Protein AF-A0A952WNF2-F1 (afdb_monomer_lite)

pLDDT: mean 88.76, std 10.75, range [45.97, 97.44]

Secondary structure (DSSP, 8-state):
------------------PPPHHHHHHHHHHHHHHHHHHHHHHHHHHHHHHHHHHHHHHHHHHHHHHHHHHHHHHHTS-SS--HHHHHSBTTTBSSPPPPPTTT----EEE--HHHHHTT----TTT-SEEEEEESSSSS-EEEEEES--PEEEEE-TTSPEEEGGG-

Radius of gyration: 31.12 Å; chains: 1; bounding box: 104×59×59 Å

Structure (mmCIF, N/CA/C/O backbone):
data_AF-A0A952WNF2-F1
#
_entry.id   AF-A0A952WNF2-F1
#
loop_
_atom_site.group_PDB
_atom_site.id
_atom_site.type_symbol
_atom_site.label_atom_id
_atom_site.label_alt_id
_atom_site.label_comp_id
_atom_site.label_asym_id
_atom_site.label_entity_id
_atom_site.label_seq_id
_atom_site.pdbx_PDB_ins_code
_atom_site.Cartn_x
_atom_site.Cartn_y
_atom_site.Cartn_z
_atom_site.occupancy
_atom_site.B_iso_or_equiv
_atom_site.auth_seq_id
_atom_site.auth_comp_id
_atom_site.auth_asym_id
_atom_site.auth_atom_id
_atom_site.pdbx_PDB_model_num
ATOM 1 N N . MET A 1 1 ? -81.915 -45.236 33.209 1.00 45.97 1 MET A N 1
ATOM 2 C CA . MET A 1 1 ? -80.519 -45.554 33.574 1.00 45.97 1 MET A CA 1
ATOM 3 C C . MET A 1 1 ? -79.573 -44.827 32.630 1.00 45.97 1 MET A C 1
ATOM 5 O O . MET A 1 1 ? -79.694 -45.044 31.439 1.00 45.97 1 MET A O 1
ATOM 9 N N . MET A 1 2 ? -78.667 -44.023 33.212 1.00 47.91 2 MET A N 1
ATOM 10 C CA . MET A 1 2 ? -77.294 -43.708 32.755 1.00 47.91 2 MET A CA 1
ATOM 11 C C . MET A 1 2 ? -77.141 -42.878 31.463 1.00 47.91 2 MET A C 1
ATOM 13 O O . MET A 1 2 ? -77.739 -43.175 30.448 1.00 47.91 2 MET A O 1
ATOM 17 N N . SER A 1 3 ? -76.292 -41.859 31.366 1.00 58.47 3 SER A N 1
ATOM 18 C CA . SER A 1 3 ? -75.483 -41.104 32.323 1.00 58.47 3 SER A CA 1
ATOM 19 C C . SER A 1 3 ? -74.955 -39.896 31.540 1.00 58.47 3 SER A C 1
ATOM 21 O O . SER A 1 3 ? -74.504 -40.045 30.405 1.00 58.47 3 SER A O 1
ATOM 23 N N . ARG A 1 4 ? -75.032 -38.694 32.116 1.00 62.94 4 ARG A N 1
ATOM 24 C CA . ARG A 1 4 ? -74.442 -37.476 31.548 1.00 62.94 4 ARG A CA 1
ATOM 25 C C . ARG A 1 4 ? -72.919 -37.596 31.624 1.00 62.94 4 ARG A C 1
ATOM 27 O O . ARG A 1 4 ? -72.357 -37.498 32.711 1.00 62.94 4 ARG A O 1
ATOM 34 N N . ALA A 1 5 ? -72.252 -37.781 30.488 1.00 58.47 5 ALA A N 1
ATOM 35 C CA . ALA A 1 5 ? -70.798 -37.704 30.421 1.00 58.47 5 ALA A CA 1
ATOM 36 C C . ALA A 1 5 ? -70.366 -36.230 30.415 1.00 58.47 5 ALA A C 1
ATOM 38 O O . ALA A 1 5 ? -70.302 -35.568 29.382 1.00 58.47 5 ALA A O 1
ATOM 39 N N . SER A 1 6 ? -70.127 -35.728 31.624 1.00 69.12 6 SER A N 1
ATOM 40 C CA . SER A 1 6 ? -69.312 -34.554 31.915 1.00 69.12 6 SER A CA 1
ATOM 41 C C . SER A 1 6 ? -67.889 -34.797 31.402 1.00 69.12 6 SER A C 1
ATOM 43 O O . SER A 1 6 ? -67.136 -35.561 32.005 1.00 69.12 6 SER A O 1
ATOM 45 N N . TRP A 1 7 ? -67.524 -34.171 30.283 1.00 58.22 7 TRP A N 1
ATOM 46 C CA . TRP A 1 7 ? -66.133 -34.085 29.841 1.00 58.22 7 TRP A CA 1
ATOM 47 C C . TRP A 1 7 ? -65.550 -32.795 30.403 1.00 58.22 7 TRP A C 1
ATOM 49 O O . TRP A 1 7 ? -65.828 -31.690 29.939 1.00 58.22 7 TRP A O 1
ATOM 59 N N . MET A 1 8 ? -64.810 -32.965 31.494 1.00 58.25 8 MET A N 1
ATOM 60 C CA . MET A 1 8 ? -64.132 -31.910 32.227 1.00 58.25 8 MET A CA 1
ATOM 61 C C . MET A 1 8 ? -63.167 -31.146 31.322 1.00 58.25 8 MET A C 1
ATOM 63 O O . MET A 1 8 ? -62.233 -31.705 30.751 1.00 58.25 8 MET A O 1
ATOM 67 N N . ALA A 1 9 ? -63.387 -29.835 31.262 1.00 64.88 9 ALA A N 1
ATOM 68 C CA . ALA A 1 9 ? -62.450 -28.853 30.757 1.00 64.88 9 ALA A CA 1
ATOM 69 C C . ALA A 1 9 ? -61.113 -28.959 31.507 1.00 64.88 9 ALA A C 1
ATOM 71 O O . ALA A 1 9 ? -61.004 -28.567 32.669 1.00 64.88 9 ALA A O 1
ATOM 72 N N . TRP A 1 10 ? -60.080 -29.454 30.829 1.00 66.31 10 TRP A N 1
ATOM 73 C CA . TRP A 1 10 ? -58.709 -29.398 31.317 1.00 66.31 10 TRP A CA 1
ATOM 74 C C . TRP A 1 10 ? -57.774 -29.008 30.177 1.00 66.31 10 TRP A C 1
ATOM 76 O O . TRP A 1 10 ? -57.340 -29.851 29.407 1.00 66.31 10 TRP A O 1
ATOM 86 N N . CYS A 1 11 ? -57.503 -27.709 30.052 1.00 62.72 11 CYS A N 1
ATOM 87 C CA . CYS A 1 11 ? -56.141 -27.201 29.880 1.00 62.72 11 CYS A CA 1
ATOM 88 C C . CYS A 1 11 ? -56.163 -25.677 30.013 1.00 62.72 11 CYS A C 1
ATOM 90 O O . CYS A 1 11 ? -56.181 -24.929 29.039 1.00 62.72 11 CYS A O 1
ATOM 92 N N . ARG A 1 12 ? -56.199 -25.190 31.253 1.00 62.03 12 ARG A N 1
ATOM 93 C CA . ARG A 1 12 ? -55.916 -23.782 31.522 1.00 62.03 12 ARG A CA 1
ATOM 94 C C . ARG A 1 12 ? -54.462 -23.683 31.951 1.00 62.03 12 ARG A C 1
ATOM 96 O O . ARG A 1 12 ? -54.173 -23.569 33.140 1.00 62.03 12 ARG A O 1
ATOM 103 N N . SER A 1 13 ? -53.543 -23.733 30.984 1.00 61.66 13 SER A N 1
ATOM 104 C CA . SER A 1 13 ? -52.176 -23.281 31.224 1.00 61.66 13 SER A CA 1
ATOM 105 C C . SER A 1 13 ? -52.241 -21.779 31.492 1.00 61.66 13 SER A C 1
ATOM 107 O O . SER A 1 13 ? -52.310 -20.960 30.575 1.00 61.66 13 SER A O 1
ATOM 109 N N . ARG A 1 14 ? -52.249 -21.392 32.768 1.00 62.69 14 ARG A N 1
ATOM 110 C CA . ARG A 1 14 ? -51.831 -20.046 33.154 1.00 62.69 14 ARG A CA 1
ATOM 111 C C . ARG A 1 14 ? -50.329 -19.973 32.893 1.00 62.69 14 ARG A C 1
ATOM 113 O O . ARG A 1 14 ? -49.530 -20.159 33.803 1.00 62.69 14 ARG A O 1
ATOM 120 N N . GLY A 1 15 ? -49.954 -19.764 31.633 1.00 62.06 15 GLY A N 1
ATOM 121 C CA . GLY A 1 15 ? -48.636 -19.256 31.297 1.00 62.06 15 GLY A CA 1
ATOM 122 C C . GLY A 1 15 ? -48.554 -17.888 31.947 1.00 62.06 15 GLY A C 1
ATOM 123 O O . GLY A 1 15 ? -49.145 -16.936 31.446 1.00 62.06 15 GLY A O 1
ATOM 124 N N . GLY A 1 16 ? -47.949 -17.823 33.134 1.00 63.78 16 GLY A N 1
ATOM 125 C CA . GLY A 1 16 ? -47.675 -16.557 33.788 1.00 63.78 16 GLY A CA 1
ATOM 126 C C . GLY A 1 16 ? -46.915 -15.709 32.787 1.00 63.78 16 GLY A C 1
ATOM 127 O O . GLY A 1 16 ? -45.818 -16.089 32.381 1.00 63.78 16 GLY A O 1
ATOM 128 N N . ALA A 1 17 ? -47.528 -14.615 32.342 1.00 64.69 17 ALA A N 1
ATOM 129 C CA . ALA A 1 17 ? -46.815 -13.569 31.642 1.00 64.69 17 ALA A CA 1
ATOM 130 C C . ALA A 1 17 ? -45.732 -13.101 32.616 1.00 64.69 17 ALA A C 1
ATOM 132 O O . ALA A 1 17 ? -46.014 -12.408 33.593 1.00 64.69 17 ALA A O 1
ATOM 133 N N . ARG A 1 18 ? -44.516 -13.619 32.427 1.00 68.94 18 ARG A N 1
ATOM 134 C CA . ARG A 1 18 ? -43.343 -13.240 33.202 1.00 68.94 18 ARG A CA 1
ATOM 135 C C . ARG A 1 18 ? -43.097 -11.787 32.837 1.00 68.94 18 ARG A C 1
ATOM 137 O O . ARG A 1 18 ? -42.671 -11.492 31.725 1.00 68.94 18 ARG A O 1
ATOM 144 N N . ALA A 1 19 ? -43.496 -10.886 33.724 1.00 69.00 19 ALA A N 1
ATOM 145 C CA . ALA A 1 19 ? -43.180 -9.482 33.579 1.00 69.00 19 ALA A CA 1
ATOM 146 C C . ALA A 1 19 ? -41.651 -9.364 33.600 1.00 69.00 19 ALA A C 1
ATOM 148 O O . ALA A 1 19 ? -41.025 -9.764 34.581 1.00 69.00 19 ALA A O 1
ATOM 149 N N . PHE A 1 20 ? -41.071 -8.864 32.505 1.00 74.44 20 PHE A N 1
ATOM 150 C CA . PHE A 1 20 ? -39.674 -8.442 32.459 1.00 74.44 20 PHE A CA 1
ATOM 151 C C . PHE A 1 20 ? -39.454 -7.475 33.620 1.00 74.44 20 PHE A C 1
ATOM 153 O O . PHE A 1 20 ? -40.107 -6.430 33.694 1.00 74.44 20 PHE A O 1
ATOM 160 N N . THR A 1 21 ? -38.593 -7.837 34.566 1.00 88.88 21 THR A N 1
ATOM 161 C CA . THR A 1 21 ? -38.296 -6.920 35.665 1.00 88.88 21 THR A CA 1
ATOM 162 C C . THR A 1 21 ? -37.383 -5.815 35.146 1.00 88.88 21 THR A C 1
ATOM 164 O O . THR A 1 21 ? -36.505 -6.057 34.316 1.00 88.88 21 THR A O 1
ATOM 167 N N . LEU A 1 22 ? -37.554 -4.589 35.648 1.00 89.69 22 LEU A N 1
ATOM 168 C CA . LEU A 1 22 ? -36.612 -3.504 35.348 1.00 89.69 22 LEU A CA 1
ATOM 169 C C . LEU A 1 22 ? -35.184 -3.902 35.743 1.00 89.69 22 LEU A C 1
ATOM 171 O O . LEU A 1 22 ? -34.241 -3.576 35.035 1.00 89.69 22 LEU A O 1
ATOM 175 N N . LEU A 1 23 ? -35.042 -4.672 36.826 1.00 90.00 23 LEU A N 1
ATOM 176 C CA . LEU A 1 23 ? -33.764 -5.190 37.304 1.00 90.00 23 LEU A CA 1
ATOM 177 C C . LEU A 1 23 ? -33.073 -6.104 36.277 1.00 90.00 23 LEU A C 1
ATOM 179 O O . LEU A 1 23 ? -31.862 -6.015 36.096 1.00 90.00 23 LEU A O 1
ATOM 183 N N . GLU A 1 24 ? -33.836 -6.946 35.581 1.00 90.94 24 GLU A N 1
ATOM 184 C CA . GLU A 1 24 ? -33.330 -7.863 34.554 1.00 90.94 24 GLU A CA 1
ATOM 185 C C . GLU A 1 24 ? -32.787 -7.107 33.339 1.00 90.94 24 GLU A C 1
ATOM 187 O O . GLU A 1 24 ? -31.735 -7.456 32.814 1.00 90.94 24 GLU A O 1
ATOM 192 N N . VAL A 1 25 ? -33.419 -5.996 32.953 1.00 92.25 25 VAL A N 1
ATOM 193 C CA . VAL A 1 25 ? -32.866 -5.114 31.914 1.00 92.25 25 VAL A CA 1
ATOM 194 C C . VAL A 1 25 ? -31.689 -4.290 32.450 1.00 92.25 25 VAL A C 1
ATOM 196 O O . VAL A 1 25 ? -30.694 -4.127 31.746 1.00 92.25 25 VAL A O 1
ATOM 199 N N . MET A 1 26 ? -31.749 -3.815 33.701 1.00 93.38 26 MET A N 1
ATOM 200 C CA . MET A 1 26 ? -30.672 -3.027 34.316 1.00 93.38 26 MET A CA 1
ATOM 201 C C . MET A 1 26 ? -29.356 -3.799 34.385 1.00 93.38 26 MET A C 1
ATOM 203 O O . MET A 1 26 ? -28.319 -3.272 33.989 1.00 93.38 26 MET A O 1
ATOM 207 N N . ILE A 1 27 ? -29.374 -5.049 34.851 1.00 94.62 27 ILE A N 1
ATOM 208 C CA . ILE A 1 27 ? -28.144 -5.841 34.937 1.00 94.62 27 ILE A CA 1
ATOM 209 C C . ILE A 1 27 ? -27.567 -6.139 33.547 1.00 94.62 27 ILE A C 1
ATOM 211 O O . ILE A 1 27 ? -26.352 -6.092 33.368 1.00 94.62 27 ILE A O 1
ATOM 215 N N . VAL A 1 28 ? -28.419 -6.354 32.539 1.00 95.12 28 VAL A N 1
ATOM 216 C CA . VAL A 1 28 ? -27.984 -6.602 31.157 1.00 95.12 28 VAL A CA 1
ATOM 217 C C . VAL A 1 28 ? -27.271 -5.385 30.573 1.00 95.12 28 VAL A C 1
ATOM 219 O O . VAL A 1 28 ? -26.169 -5.529 30.044 1.00 95.12 28 VAL A O 1
ATOM 222 N N . VAL A 1 29 ? -27.836 -4.180 30.702 1.00 95.31 29 VAL A N 1
ATOM 223 C CA . VAL A 1 29 ? -27.182 -2.971 30.169 1.00 95.31 29 VAL A CA 1
ATOM 224 C C . VAL A 1 29 ? -25.902 -2.621 30.929 1.00 95.31 29 VAL A C 1
ATOM 226 O O . VAL A 1 29 ? -24.957 -2.135 30.314 1.00 95.31 29 VAL A O 1
ATOM 229 N N . VAL A 1 30 ? -25.823 -2.923 32.232 1.00 96.12 30 VAL A N 1
ATOM 230 C CA . VAL A 1 30 ? -24.588 -2.761 33.019 1.00 96.12 30 VAL A CA 1
ATOM 231 C C . VAL A 1 30 ? -23.497 -3.709 32.520 1.00 96.12 30 VAL A C 1
ATOM 233 O O . VAL A 1 30 ? -22.370 -3.271 32.295 1.00 96.12 30 VAL A O 1
ATOM 236 N N . ILE A 1 31 ? -23.820 -4.984 32.283 1.00 96.31 31 ILE A N 1
ATOM 237 C CA . ILE A 1 31 ? -22.855 -5.956 31.750 1.00 96.31 31 ILE A CA 1
ATOM 238 C C . ILE A 1 31 ? -22.394 -5.543 30.345 1.00 96.31 31 ILE A C 1
ATOM 240 O O . ILE A 1 31 ? -21.190 -5.510 30.090 1.00 96.31 31 ILE A O 1
ATOM 244 N N . ILE A 1 32 ? -23.319 -5.170 29.449 1.00 96.12 32 ILE A N 1
ATOM 245 C CA . ILE A 1 32 ? -22.975 -4.684 28.101 1.00 96.12 32 ILE A CA 1
ATOM 246 C C . ILE A 1 32 ? -22.101 -3.425 28.188 1.00 96.12 32 ILE A C 1
ATOM 248 O O . ILE A 1 32 ? -21.131 -3.315 27.442 1.00 96.12 32 ILE A O 1
ATOM 252 N N . GLY A 1 33 ? -22.383 -2.511 29.122 1.00 95.81 33 GLY A N 1
ATOM 253 C CA . GLY A 1 33 ? -21.581 -1.307 29.347 1.00 95.81 33 GLY A CA 1
ATOM 254 C C . GLY A 1 33 ? -20.135 -1.610 29.750 1.00 95.81 33 GLY A C 1
ATOM 255 O O . GLY A 1 33 ? -19.210 -1.033 29.181 1.00 95.81 33 GLY A O 1
ATOM 256 N N . ILE A 1 34 ? -19.924 -2.553 30.675 1.00 95.88 34 ILE A 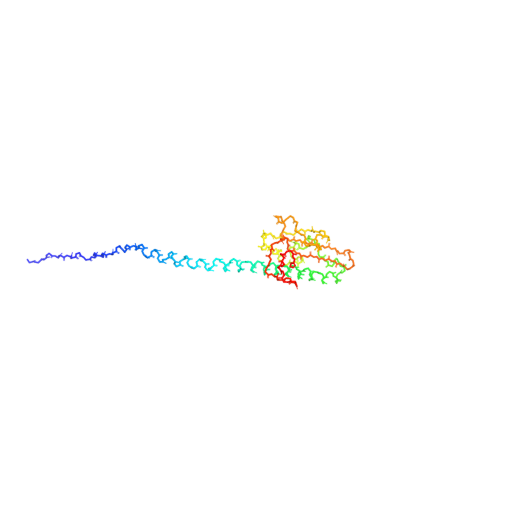N 1
ATOM 257 C CA . ILE A 1 34 ? -18.577 -2.964 31.109 1.00 95.88 34 ILE A CA 1
ATOM 258 C C . ILE A 1 34 ? -17.826 -3.662 29.966 1.00 95.88 34 ILE A C 1
ATOM 260 O O . ILE A 1 34 ? -16.665 -3.343 29.709 1.00 95.88 34 ILE A O 1
ATOM 264 N N . LEU A 1 35 ? -18.483 -4.583 29.251 1.00 95.94 35 LEU A N 1
ATOM 265 C CA . LEU A 1 35 ? -17.869 -5.285 28.119 1.00 95.94 35 LEU A CA 1
ATOM 266 C C . LEU A 1 35 ? -17.488 -4.315 26.995 1.00 95.94 35 LEU A C 1
ATOM 268 O O . LEU A 1 35 ? -16.372 -4.378 26.480 1.00 95.94 35 LEU A O 1
ATOM 272 N N . ALA A 1 36 ? -18.376 -3.382 26.649 1.00 92.56 36 ALA A N 1
ATOM 273 C CA . ALA A 1 36 ? -18.107 -2.375 25.630 1.00 92.56 36 ALA A CA 1
ATOM 274 C C . ALA A 1 36 ? -16.919 -1.476 26.012 1.00 92.56 36 ALA A C 1
ATOM 276 O O . ALA A 1 36 ? -16.073 -1.197 25.163 1.00 92.56 36 ALA A O 1
ATOM 277 N N . ALA A 1 37 ? -16.807 -1.078 27.285 1.00 93.25 37 ALA A N 1
ATOM 278 C CA . ALA A 1 37 ? -15.723 -0.218 27.761 1.00 93.25 37 ALA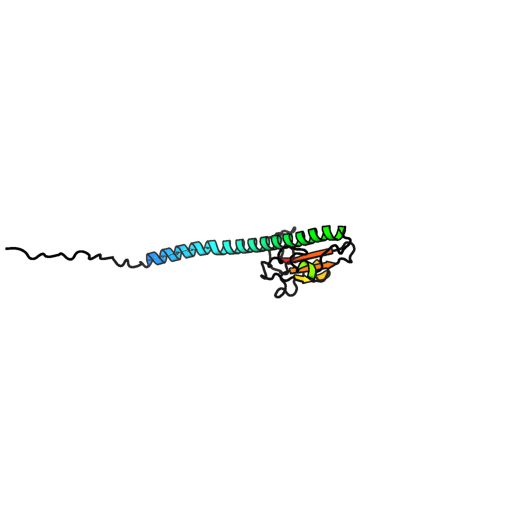 A CA 1
ATOM 279 C C . ALA A 1 37 ? -14.325 -0.838 27.580 1.00 93.25 37 ALA A C 1
ATOM 281 O O . ALA A 1 37 ? -13.371 -0.113 27.304 1.00 93.25 37 ALA A O 1
ATOM 282 N N . VAL A 1 38 ? -14.194 -2.164 27.702 1.00 91.00 38 VAL A N 1
ATOM 283 C CA . VAL A 1 38 ? -12.906 -2.865 27.536 1.00 91.00 38 VAL A CA 1
ATOM 284 C C . VAL A 1 38 ? -12.642 -3.247 26.077 1.00 91.00 38 VAL A C 1
ATOM 286 O O . VAL A 1 38 ? -11.516 -3.118 25.599 1.00 91.00 38 VAL A O 1
ATOM 289 N N . VAL A 1 39 ? -13.665 -3.694 25.344 1.00 89.75 39 VAL A N 1
ATOM 290 C CA . VAL A 1 39 ? -13.500 -4.219 23.976 1.00 89.75 39 VAL A CA 1
ATOM 291 C C . VAL A 1 39 ? -13.212 -3.115 22.958 1.00 89.75 39 VAL A C 1
ATOM 293 O O . VAL A 1 39 ? -12.385 -3.306 22.069 1.00 89.75 39 VAL A O 1
ATOM 296 N N . VAL A 1 40 ? -13.856 -1.950 23.076 1.00 85.75 40 VAL A N 1
ATOM 297 C CA . VAL A 1 40 ? -13.691 -0.839 22.120 1.00 85.75 40 VAL A CA 1
ATOM 298 C C . VAL A 1 40 ? -12.232 -0.367 21.983 1.00 85.75 40 VAL A C 1
ATOM 300 O O . VAL A 1 40 ? -11.747 -0.324 20.848 1.00 85.75 40 VAL A O 1
ATOM 303 N N . PRO A 1 41 ? -11.486 -0.053 23.064 1.00 84.56 41 PRO A N 1
ATOM 304 C CA . PRO A 1 41 ? -10.095 0.384 22.927 1.00 84.56 41 PRO A CA 1
ATOM 305 C C . PRO A 1 41 ? -9.178 -0.721 22.384 1.00 84.56 41 PRO A C 1
ATOM 307 O O . PRO A 1 41 ? -8.287 -0.434 21.587 1.00 84.56 41 PRO A O 1
ATOM 310 N N . GLN A 1 42 ? -9.418 -1.983 22.753 1.00 82.19 42 GLN A N 1
ATOM 311 C CA . GLN A 1 42 ? -8.640 -3.120 22.253 1.00 82.19 42 GLN A CA 1
ATOM 312 C C . GLN A 1 42 ? -8.866 -3.364 20.753 1.00 82.19 42 GLN A C 1
ATOM 314 O O . GLN A 1 42 ? -7.927 -3.668 20.019 1.00 82.19 42 GLN A O 1
ATOM 319 N N . MET A 1 43 ? -10.103 -3.214 20.277 1.00 80.94 43 MET A N 1
ATOM 320 C CA . MET A 1 43 ? -10.432 -3.369 18.859 1.00 80.94 43 MET A CA 1
ATOM 321 C C . MET A 1 43 ? -9.787 -2.267 18.006 1.00 80.94 43 MET A C 1
ATOM 323 O O . MET A 1 43 ? -9.356 -2.525 16.880 1.00 80.94 43 MET A O 1
ATOM 327 N N . ALA A 1 44 ? -9.695 -1.043 18.535 1.00 77.88 44 ALA A N 1
ATOM 328 C CA . ALA A 1 44 ? -9.077 0.082 17.840 1.00 77.88 44 ALA A CA 1
ATOM 329 C C . ALA A 1 44 ? -7.571 -0.136 17.600 1.00 77.88 44 ALA A C 1
ATOM 331 O O . ALA A 1 44 ? -7.104 0.071 16.479 1.00 77.88 44 ALA A O 1
ATOM 332 N N . SER A 1 45 ? -6.826 -0.617 18.604 1.00 77.25 45 SER A N 1
ATOM 333 C CA . SER A 1 45 ? -5.399 -0.940 18.441 1.00 77.25 45 SER A CA 1
ATOM 334 C C . SER A 1 45 ? -5.183 -2.149 17.529 1.00 77.25 45 SER A C 1
ATOM 336 O O . SER A 1 45 ? -4.388 -2.084 16.595 1.00 77.25 45 SER A O 1
ATOM 338 N N . ALA A 1 46 ? -5.966 -3.221 17.700 1.00 80.62 46 ALA A N 1
ATOM 339 C CA . ALA A 1 46 ? -5.895 -4.395 16.829 1.00 80.62 46 ALA A CA 1
ATOM 340 C C . ALA A 1 46 ? -6.147 -4.041 15.350 1.00 80.62 46 ALA A C 1
ATOM 342 O O . ALA A 1 46 ? -5.478 -4.565 14.460 1.00 80.62 46 ALA A O 1
ATOM 343 N N . SER A 1 47 ? -7.067 -3.109 15.085 1.00 86.56 47 SER A N 1
ATOM 344 C CA . SER A 1 47 ? -7.338 -2.613 13.731 1.00 86.56 47 SER A CA 1
ATOM 345 C C . SER A 1 47 ? -6.164 -1.815 13.153 1.00 86.56 47 SER A C 1
ATOM 347 O O . SER A 1 47 ? -5.871 -1.938 11.964 1.00 86.56 47 SER A O 1
ATOM 349 N N . GLY A 1 48 ? -5.475 -1.015 13.973 1.00 87.50 48 GLY A N 1
ATOM 350 C CA . GLY A 1 48 ? -4.256 -0.303 13.576 1.00 87.50 48 GLY A CA 1
ATOM 351 C C . GLY A 1 48 ? -3.129 -1.263 13.191 1.00 87.50 48 GLY A C 1
ATOM 352 O O . GLY A 1 48 ? -2.554 -1.138 12.107 1.00 87.50 48 GLY A O 1
ATOM 353 N N . HIS A 1 49 ? -2.892 -2.275 14.029 1.00 87.75 49 HIS A N 1
ATOM 354 C CA . HIS A 1 49 ? -1.914 -3.333 13.775 1.00 87.75 49 HIS A CA 1
ATOM 355 C C . HIS A 1 49 ? -2.236 -4.151 12.517 1.00 87.75 49 HIS A C 1
ATOM 357 O O . HIS A 1 49 ? -1.360 -4.453 11.708 1.00 87.75 49 HIS A O 1
ATOM 363 N N . ALA A 1 50 ? -3.512 -4.483 12.308 1.00 91.00 50 ALA A N 1
ATOM 364 C CA . ALA A 1 50 ? -3.948 -5.209 11.121 1.00 91.00 50 ALA A CA 1
ATOM 365 C C . ALA A 1 50 ? -3.684 -4.410 9.835 1.00 91.00 50 ALA A C 1
ATOM 367 O O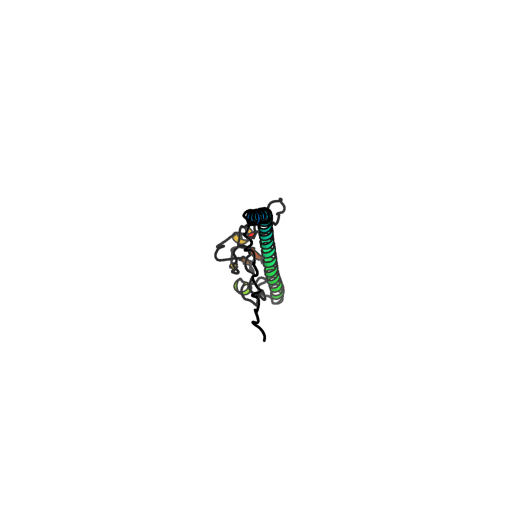 . ALA A 1 50 ? -3.227 -4.978 8.844 1.00 91.00 50 ALA A O 1
ATOM 368 N N . LYS A 1 51 ? -3.920 -3.090 9.848 1.00 92.62 51 LYS A N 1
ATOM 369 C CA . LYS A 1 51 ? -3.653 -2.218 8.692 1.00 92.62 51 LYS A CA 1
ATOM 370 C C . LYS A 1 51 ? -2.163 -2.101 8.377 1.00 92.62 51 LYS A C 1
ATOM 372 O O . LYS A 1 51 ? -1.793 -2.207 7.208 1.00 92.62 51 LYS A O 1
ATOM 377 N N . SER A 1 52 ? -1.308 -1.921 9.387 1.00 92.94 52 SER A N 1
ATOM 378 C CA . SER A 1 52 ? 0.143 -1.822 9.177 1.00 92.94 52 SER A CA 1
ATOM 379 C C . SER A 1 52 ? 0.724 -3.136 8.645 1.00 92.94 52 SER A C 1
ATOM 381 O O . SER A 1 52 ? 1.479 -3.121 7.670 1.00 92.94 52 SER A O 1
ATOM 383 N N . ALA A 1 53 ? 0.306 -4.275 9.205 1.00 93.19 53 ALA A N 1
ATOM 384 C CA . ALA A 1 53 ? 0.688 -5.599 8.722 1.00 93.19 53 ALA A CA 1
ATOM 385 C C . ALA A 1 53 ? 0.199 -5.850 7.285 1.00 93.19 53 ALA A C 1
ATOM 387 O O . ALA A 1 53 ? 0.955 -6.345 6.449 1.00 93.19 53 ALA A O 1
ATOM 388 N N . ALA A 1 54 ? -1.038 -5.456 6.966 1.00 94.31 54 ALA A N 1
ATOM 389 C CA . ALA A 1 54 ? -1.590 -5.592 5.623 1.00 94.31 54 ALA A CA 1
ATOM 390 C C . ALA A 1 54 ? -0.841 -4.732 4.587 1.00 94.31 54 ALA A C 1
ATOM 392 O O . ALA A 1 54 ? -0.576 -5.215 3.486 1.00 94.31 54 ALA A O 1
ATOM 393 N N . VAL A 1 55 ? -0.427 -3.501 4.930 1.00 94.88 55 VAL A N 1
ATOM 394 C CA . VAL A 1 55 ? 0.423 -2.686 4.039 1.00 94.88 55 VAL A CA 1
ATOM 395 C C . VAL A 1 55 ? 1.770 -3.351 3.811 1.00 94.88 55 VAL A C 1
ATOM 397 O O . VAL A 1 55 ? 2.203 -3.440 2.667 1.00 94.88 55 VAL A O 1
ATOM 400 N N . GLN A 1 56 ? 2.432 -3.840 4.861 1.00 94.69 56 GLN A N 1
ATOM 401 C CA . GLN A 1 56 ? 3.719 -4.521 4.709 1.00 94.69 56 GLN A CA 1
ATOM 402 C C . GLN A 1 56 ? 3.607 -5.770 3.836 1.00 94.69 56 GLN A C 1
ATOM 404 O O . GLN A 1 56 ? 4.452 -5.980 2.969 1.00 94.69 56 GLN A O 1
ATOM 409 N N . ALA A 1 57 ? 2.549 -6.563 4.021 1.00 95.44 57 ALA A N 1
ATOM 410 C CA . ALA A 1 57 ? 2.276 -7.728 3.189 1.00 95.44 57 ALA A CA 1
ATOM 411 C C . ALA A 1 57 ? 2.051 -7.331 1.721 1.00 95.44 57 ALA A C 1
ATOM 413 O O . ALA A 1 57 ? 2.648 -7.928 0.826 1.00 95.44 57 ALA A O 1
ATOM 414 N N . GLY A 1 58 ? 1.258 -6.284 1.468 1.00 95.12 58 GLY A N 1
ATOM 415 C CA . GLY A 1 58 ? 1.031 -5.761 0.120 1.00 95.12 58 GLY A CA 1
ATOM 416 C C . GLY A 1 58 ? 2.309 -5.228 -0.536 1.00 95.12 58 GLY A C 1
ATOM 417 O O . GLY A 1 58 ? 2.610 -5.575 -1.678 1.00 95.12 58 GLY A O 1
ATOM 418 N N . LEU A 1 59 ? 3.111 -4.456 0.204 1.00 95.88 59 LEU A N 1
ATOM 419 C CA . LEU A 1 59 ? 4.417 -3.969 -0.247 1.00 95.88 59 LEU A CA 1
ATOM 420 C C . LEU A 1 59 ? 5.364 -5.125 -0.566 1.00 95.88 59 LEU A C 1
ATOM 422 O O . LEU A 1 59 ? 6.023 -5.095 -1.601 1.00 95.88 59 LEU A O 1
ATOM 426 N N . ALA A 1 60 ? 5.440 -6.139 0.297 1.00 96.19 60 ALA A N 1
ATOM 427 C CA . ALA A 1 60 ? 6.292 -7.305 0.091 1.00 96.19 60 ALA A CA 1
ATOM 428 C C . ALA A 1 60 ? 5.870 -8.100 -1.151 1.00 96.19 60 ALA A C 1
ATOM 430 O O . ALA A 1 60 ? 6.729 -8.463 -1.953 1.00 96.19 60 ALA A O 1
ATOM 431 N N . ALA A 1 61 ? 4.565 -8.306 -1.349 1.00 95.50 61 ALA A N 1
ATOM 432 C CA . ALA A 1 61 ? 4.033 -8.995 -2.520 1.00 95.50 61 ALA A CA 1
ATOM 433 C C . ALA A 1 61 ? 4.422 -8.274 -3.822 1.00 95.50 61 ALA A C 1
ATOM 435 O O . ALA A 1 61 ? 5.021 -8.884 -4.707 1.00 95.50 61 ALA A O 1
ATOM 436 N N . VAL A 1 62 ? 4.172 -6.961 -3.908 1.00 96.19 62 VAL A N 1
ATOM 437 C CA . VAL A 1 62 ? 4.492 -6.170 -5.108 1.00 96.19 62 VAL A CA 1
ATOM 438 C C . VAL A 1 62 ? 6.003 -6.067 -5.329 1.00 96.19 62 VAL A C 1
ATOM 440 O O . VAL A 1 62 ? 6.481 -6.289 -6.440 1.00 96.19 62 VAL A O 1
ATOM 443 N N . ARG A 1 63 ? 6.788 -5.795 -4.276 1.00 96.06 63 ARG A N 1
ATOM 444 C CA . ARG A 1 63 ? 8.260 -5.730 -4.362 1.00 96.06 63 ARG A CA 1
ATOM 445 C C . ARG A 1 63 ? 8.857 -7.076 -4.793 1.00 96.06 63 ARG A C 1
ATOM 447 O O . ARG A 1 63 ? 9.806 -7.087 -5.573 1.00 96.06 63 ARG A O 1
ATOM 454 N N . SER A 1 64 ? 8.288 -8.197 -4.346 1.00 96.12 64 SER A N 1
ATOM 455 C CA . SER A 1 64 ? 8.683 -9.540 -4.788 1.00 96.12 64 SER A CA 1
ATOM 456 C C . SER A 1 64 ? 8.371 -9.771 -6.268 1.00 96.12 64 SER A C 1
ATOM 458 O O . SER A 1 64 ? 9.222 -10.291 -6.988 1.00 96.12 64 SER A O 1
ATOM 460 N N . GLY A 1 65 ? 7.191 -9.361 -6.746 1.00 95.25 65 GLY A N 1
ATOM 461 C CA . GLY A 1 65 ? 6.842 -9.431 -8.171 1.00 95.25 65 GLY A CA 1
ATOM 462 C C . GLY A 1 65 ? 7.790 -8.603 -9.042 1.00 95.25 65 GLY A C 1
ATOM 463 O O . GLY A 1 65 ? 8.329 -9.101 -10.029 1.00 95.25 65 GLY A O 1
ATOM 464 N N . ILE A 1 66 ? 8.091 -7.369 -8.622 1.00 96.38 66 ILE A N 1
ATOM 465 C CA . ILE A 1 66 ? 9.070 -6.498 -9.290 1.00 96.38 66 ILE A CA 1
ATOM 466 C C . ILE A 1 66 ? 10.459 -7.152 -9.325 1.00 96.38 66 ILE A C 1
ATOM 468 O O . ILE A 1 66 ? 11.120 -7.136 -10.362 1.00 96.38 66 ILE A O 1
ATOM 472 N N . ALA A 1 67 ? 10.908 -7.753 -8.219 1.00 95.31 67 ALA A N 1
ATOM 473 C CA . ALA A 1 67 ? 12.196 -8.442 -8.165 1.00 95.31 67 ALA A CA 1
ATOM 474 C C . ALA A 1 67 ? 12.246 -9.655 -9.112 1.00 95.31 67 ALA A C 1
ATOM 476 O O . ALA A 1 67 ? 13.229 -9.827 -9.830 1.00 95.31 67 ALA A O 1
ATOM 477 N N . ALA A 1 68 ? 11.177 -10.456 -9.168 1.00 94.38 68 ALA A N 1
ATOM 478 C CA . ALA A 1 68 ? 11.073 -11.585 -10.090 1.00 94.38 68 ALA A CA 1
ATOM 479 C C . ALA A 1 68 ? 11.098 -11.130 -11.560 1.00 94.38 68 ALA A C 1
ATOM 481 O O . ALA A 1 68 ? 11.825 -11.705 -12.377 1.00 94.38 68 ALA A O 1
ATOM 482 N N . HIS A 1 69 ? 10.361 -10.062 -11.886 1.00 94.94 69 HIS A N 1
ATOM 483 C CA . HIS A 1 69 ? 10.400 -9.428 -13.204 1.00 94.94 69 HIS A CA 1
ATOM 484 C C . HIS A 1 69 ? 11.819 -8.965 -13.551 1.00 94.94 69 HIS A C 1
ATOM 486 O O . HIS A 1 69 ? 12.327 -9.284 -14.625 1.00 94.94 69 HIS A O 1
ATOM 492 N N . ARG A 1 70 ? 12.503 -8.303 -12.611 1.00 94.69 70 ARG A N 1
ATOM 493 C CA . ARG A 1 70 ? 13.881 -7.839 -12.789 1.00 94.69 70 ARG A CA 1
ATOM 494 C C . ARG A 1 70 ? 14.847 -8.962 -13.116 1.00 94.69 70 ARG A C 1
ATOM 496 O O . ARG A 1 70 ? 15.636 -8.834 -14.049 1.00 94.69 70 ARG A O 1
ATOM 503 N N . THR A 1 71 ? 14.785 -10.072 -12.386 1.00 94.38 71 THR A N 1
ATOM 504 C CA . THR A 1 71 ? 15.638 -11.233 -12.666 1.00 94.38 71 THR A CA 1
ATOM 505 C C . THR A 1 71 ? 15.397 -11.782 -14.072 1.00 94.38 71 THR A C 1
ATOM 507 O O . THR A 1 71 ? 16.360 -12.092 -14.768 1.00 94.38 71 THR A O 1
ATOM 510 N N . ARG A 1 72 ? 14.136 -11.856 -14.523 1.00 93.31 72 ARG A N 1
ATOM 511 C CA . ARG A 1 72 ? 13.801 -12.278 -15.892 1.00 93.31 72 ARG A CA 1
ATOM 512 C C . ARG A 1 72 ? 14.359 -11.304 -16.938 1.00 93.31 72 ARG A C 1
ATOM 514 O O . ARG A 1 72 ? 14.972 -11.757 -17.901 1.00 93.31 72 ARG A O 1
ATOM 521 N N . MET A 1 73 ? 14.176 -9.999 -16.741 1.00 93.94 73 MET A N 1
ATOM 522 C CA . MET A 1 73 ? 14.537 -8.983 -17.738 1.00 93.94 73 MET A CA 1
ATOM 523 C C . MET A 1 73 ? 16.043 -8.779 -17.887 1.00 93.94 73 MET A C 1
ATOM 525 O O . MET A 1 73 ? 16.522 -8.577 -19.001 1.00 93.94 73 MET A O 1
ATOM 529 N N . ILE A 1 74 ? 16.805 -8.915 -16.797 1.00 90.44 74 ILE A N 1
ATOM 530 C CA . ILE A 1 74 ? 18.274 -8.870 -16.847 1.00 90.44 74 ILE A CA 1
ATOM 531 C C . ILE A 1 74 ? 18.825 -9.989 -17.742 1.00 90.44 74 ILE A C 1
ATOM 533 O O . ILE A 1 74 ? 19.794 -9.776 -18.465 1.00 90.44 74 ILE A O 1
ATOM 537 N N . ILE A 1 75 ? 18.198 -11.170 -17.735 1.00 92.38 75 ILE A N 1
ATOM 538 C CA . ILE A 1 75 ? 18.621 -12.303 -18.570 1.00 92.38 75 ILE A CA 1
ATOM 539 C C . ILE A 1 75 ? 18.250 -12.073 -20.040 1.00 92.38 75 ILE A C 1
ATOM 541 O O . ILE A 1 75 ? 19.029 -12.411 -20.927 1.00 92.38 75 ILE A O 1
ATOM 545 N N . SER A 1 76 ? 17.078 -11.494 -20.313 1.00 93.00 76 SER A N 1
ATOM 546 C CA . SER A 1 76 ? 16.630 -11.210 -21.681 1.00 93.00 76 SER A CA 1
ATOM 547 C C . SER A 1 76 ? 17.223 -9.931 -22.283 1.00 93.00 76 SER A C 1
ATOM 549 O O . SER A 1 76 ? 16.956 -9.645 -23.447 1.00 93.00 76 SER A O 1
ATOM 551 N N . GLY A 1 77 ? 18.000 -9.157 -21.516 1.00 88.69 77 GLY A N 1
ATOM 552 C CA . GLY A 1 77 ? 18.591 -7.888 -21.957 1.00 88.69 77 GLY A CA 1
ATOM 553 C C . GLY A 1 77 ? 17.585 -6.741 -22.096 1.00 88.69 77 GLY A C 1
ATOM 554 O O . GLY A 1 77 ? 17.810 -5.829 -22.886 1.00 88.69 77 GLY A O 1
ATOM 555 N N . GLY A 1 78 ? 16.462 -6.810 -21.376 1.00 89.94 78 GLY A N 1
ATOM 556 C CA . GLY A 1 78 ? 15.444 -5.760 -21.349 1.00 89.94 78 GLY A CA 1
ATOM 557 C C . GLY A 1 78 ? 15.594 -4.816 -20.156 1.00 89.94 78 GLY A C 1
ATOM 558 O O . GLY A 1 78 ? 16.502 -4.957 -19.336 1.00 89.94 78 GLY A O 1
ATOM 559 N N . ASP A 1 79 ? 14.647 -3.887 -20.037 1.00 93.19 79 ASP A N 1
ATOM 560 C CA . ASP A 1 79 ? 14.559 -2.969 -18.904 1.00 93.19 79 ASP A CA 1
ATOM 561 C C . ASP A 1 79 ? 14.428 -3.729 -17.570 1.00 93.19 79 ASP A C 1
ATOM 563 O O . ASP A 1 79 ? 13.513 -4.544 -17.416 1.00 93.19 79 ASP A O 1
ATOM 567 N N . PRO A 1 80 ? 15.311 -3.485 -16.584 1.00 93.44 80 PRO A N 1
ATOM 568 C CA . PRO A 1 80 ? 15.352 -4.281 -15.362 1.00 93.44 80 PRO A CA 1
ATOM 569 C C . PRO A 1 80 ? 14.146 -4.054 -14.448 1.00 93.44 80 PRO A C 1
ATOM 571 O O . PRO A 1 80 ? 13.808 -4.945 -13.679 1.00 93.44 80 PRO A O 1
ATOM 574 N N . PHE A 1 81 ? 13.483 -2.903 -14.485 1.00 95.75 81 PHE A N 1
ATOM 575 C CA . PHE A 1 81 ? 12.268 -2.664 -13.710 1.00 95.75 81 PHE A CA 1
ATOM 576 C C . PHE A 1 81 ? 11.061 -2.454 -14.626 1.00 95.75 81 PHE A C 1
ATOM 578 O O . PHE A 1 81 ? 11.187 -1.824 -15.678 1.00 95.75 81 PHE A O 1
ATOM 585 N N . PRO A 1 82 ? 9.871 -2.944 -14.234 1.00 95.62 82 PRO A N 1
ATOM 586 C CA . PRO A 1 82 ? 8.681 -2.805 -15.056 1.00 95.62 82 PRO A CA 1
ATOM 587 C C . PRO A 1 82 ? 8.233 -1.344 -15.127 1.00 95.62 82 PRO A C 1
ATOM 589 O O . PRO A 1 82 ? 8.277 -0.621 -14.127 1.00 95.62 82 PRO A O 1
ATOM 592 N N . SER A 1 83 ? 7.729 -0.930 -16.291 1.00 94.12 83 SER A N 1
ATOM 593 C CA . SER A 1 83 ? 6.963 0.315 -16.411 1.00 94.12 83 SER A CA 1
ATOM 594 C C . SER A 1 83 ? 5.661 0.217 -15.611 1.00 94.12 83 SER A C 1
ATOM 596 O O . SER A 1 83 ? 5.168 -0.885 -15.347 1.00 94.12 83 SER A O 1
ATOM 598 N N . ILE A 1 84 ? 5.045 1.355 -15.278 1.00 92.88 84 ILE A N 1
ATOM 599 C CA . ILE A 1 84 ? 3.758 1.357 -14.566 1.00 92.88 84 ILE A CA 1
ATOM 600 C C . ILE A 1 84 ? 2.688 0.534 -15.292 1.00 92.88 84 ILE A C 1
ATOM 602 O O . ILE A 1 84 ? 1.944 -0.204 -14.653 1.00 92.88 84 ILE A O 1
ATOM 606 N N . LYS A 1 85 ? 2.660 0.584 -16.631 1.00 92.00 85 LYS A N 1
ATOM 607 C CA . LYS A 1 85 ? 1.715 -0.187 -17.450 1.00 92.00 85 LYS A CA 1
ATOM 608 C C . LYS A 1 85 ? 1.889 -1.689 -17.244 1.00 92.00 85 LYS A C 1
ATOM 610 O O . LYS A 1 85 ? 0.898 -2.392 -17.086 1.00 92.00 85 LYS A O 1
ATOM 615 N N . HIS A 1 86 ? 3.128 -2.176 -17.209 1.00 92.31 86 HIS A N 1
ATOM 616 C CA . HIS A 1 86 ? 3.403 -3.595 -16.967 1.00 92.31 86 HIS A CA 1
ATOM 617 C C . HIS A 1 86 ? 3.139 -3.981 -15.508 1.00 92.31 86 HIS A C 1
ATOM 619 O O . HIS A 1 86 ? 2.655 -5.075 -15.247 1.00 92.31 86 HIS A O 1
ATOM 625 N N . LEU A 1 87 ? 3.403 -3.078 -14.558 1.00 92.88 87 LEU A N 1
ATOM 626 C CA . LEU A 1 87 ? 3.177 -3.331 -13.136 1.00 92.88 87 LEU A CA 1
ATOM 627 C C . LEU A 1 87 ? 1.693 -3.531 -12.799 1.00 92.88 87 LEU A C 1
ATOM 629 O O . LEU A 1 87 ? 1.363 -4.401 -11.998 1.00 92.88 87 LEU A O 1
ATOM 633 N N . VAL A 1 88 ? 0.805 -2.735 -13.402 1.00 93.25 88 VAL A N 1
ATOM 634 C CA . VAL A 1 88 ? -0.643 -2.797 -13.128 1.00 93.25 88 VAL A CA 1
ATOM 635 C C . VAL A 1 88 ? -1.386 -3.825 -13.981 1.00 93.25 88 VAL A C 1
ATOM 637 O O . VAL A 1 88 ? -2.558 -4.079 -13.717 1.00 93.25 88 VAL A O 1
ATOM 640 N N . THR A 1 89 ? -0.740 -4.410 -14.995 1.00 93.25 89 THR A N 1
ATOM 641 C CA . THR A 1 89 ? -1.360 -5.415 -15.870 1.00 93.25 89 THR A CA 1
ATOM 642 C C . THR A 1 89 ? -1.240 -6.805 -15.234 1.00 93.25 89 THR A C 1
ATOM 644 O O . THR A 1 89 ? -0.118 -7.296 -15.062 1.00 93.25 89 THR A O 1
ATOM 647 N N . PRO A 1 90 ? -2.359 -7.472 -14.889 1.00 90.94 90 PRO A N 1
ATOM 648 C CA . PRO A 1 90 ? -2.314 -8.820 -14.333 1.00 90.94 90 PRO A CA 1
ATOM 649 C C . PRO A 1 90 ? -1.667 -9.813 -15.304 1.00 90.94 90 PRO A C 1
ATOM 651 O O . PRO A 1 90 ? -1.935 -9.792 -16.503 1.00 90.94 90 PRO A O 1
ATOM 654 N N . GLY A 1 91 ? -0.828 -10.699 -14.774 1.00 89.44 91 GLY A N 1
ATOM 655 C CA . GLY A 1 91 ? -0.091 -11.716 -15.526 1.00 89.44 91 GLY A CA 1
ATOM 656 C C . GLY A 1 91 ? 1.312 -11.300 -15.981 1.00 89.44 91 GLY A C 1
ATOM 657 O O . GLY A 1 91 ? 2.109 -12.181 -16.298 1.00 89.44 91 GLY A O 1
ATOM 658 N N . GLU A 1 92 ? 1.646 -10.006 -15.961 1.00 89.88 92 GLU A N 1
ATOM 659 C CA . GLU A 1 92 ? 2.960 -9.502 -16.392 1.00 89.88 92 GLU A CA 1
ATOM 660 C C . GLU A 1 92 ? 3.986 -9.491 -15.246 1.00 89.88 92 GLU A C 1
ATOM 662 O O . GLU A 1 92 ? 5.011 -10.178 -15.296 1.00 89.88 92 GLU A O 1
ATOM 667 N N . VAL A 1 93 ? 3.712 -8.713 -14.191 1.00 92.56 93 VAL A N 1
ATOM 668 C CA . VAL A 1 93 ? 4.574 -8.610 -12.993 1.00 92.56 93 VAL A CA 1
ATOM 669 C C . VAL A 1 93 ? 3.960 -9.338 -11.802 1.00 92.56 93 VAL A C 1
ATOM 671 O O . VAL A 1 93 ? 4.656 -10.031 -11.062 1.00 92.56 93 VAL A O 1
ATOM 674 N N . MET A 1 94 ? 2.650 -9.183 -11.622 1.00 93.56 94 MET A N 1
ATOM 675 C CA . MET A 1 94 ? 1.863 -9.806 -10.560 1.00 93.56 94 MET A CA 1
ATOM 676 C C . MET A 1 94 ? 0.826 -10.736 -11.190 1.00 93.56 94 MET A C 1
ATOM 678 O O . MET A 1 94 ? 0.263 -10.411 -12.231 1.00 93.56 94 MET A O 1
ATOM 682 N N . HIS A 1 95 ? 0.558 -11.889 -10.572 1.00 89.81 95 HIS A N 1
ATOM 683 C CA . HIS A 1 95 ? -0.480 -12.811 -11.058 1.00 89.81 95 HIS A CA 1
ATOM 684 C C . HIS A 1 95 ? -1.894 -12.253 -10.870 1.00 89.81 95 HIS A C 1
ATOM 686 O O . HIS A 1 95 ? -2.752 -12.438 -11.728 1.00 89.81 95 HIS A O 1
ATOM 692 N N . GLU A 1 96 ? -2.113 -11.571 -9.751 1.00 90.44 96 GLU A N 1
ATOM 693 C CA . GLU A 1 96 ? -3.360 -10.889 -9.425 1.00 90.44 96 GLU A CA 1
ATOM 694 C C . GLU A 1 96 ? -3.176 -9.374 -9.529 1.00 90.44 96 GLU A C 1
ATOM 696 O O . GLU A 1 96 ? -2.057 -8.866 -9.645 1.00 90.44 96 GLU A O 1
ATOM 701 N N . GLU A 1 97 ? -4.287 -8.643 -9.472 1.00 89.69 97 GLU A N 1
ATOM 702 C CA . GLU A 1 97 ? -4.253 -7.192 -9.328 1.00 89.69 97 GLU A CA 1
ATOM 703 C C . GLU A 1 97 ? -3.493 -6.764 -8.069 1.00 89.69 97 GLU A C 1
ATOM 705 O O . GLU A 1 97 ? -3.425 -7.477 -7.064 1.00 89.69 97 GLU A O 1
ATOM 710 N N . ILE A 1 98 ? -2.975 -5.540 -8.103 1.00 92.50 98 ILE A N 1
ATOM 711 C CA . ILE A 1 98 ? -2.287 -4.944 -6.963 1.00 92.50 98 ILE A CA 1
ATOM 712 C C . ILE A 1 98 ? -3.243 -4.889 -5.761 1.00 92.50 98 ILE A C 1
ATOM 714 O O . ILE A 1 98 ? -4.399 -4.467 -5.904 1.00 92.50 98 ILE A O 1
ATOM 718 N N . PRO A 1 99 ? -2.789 -5.313 -4.566 1.00 93.94 99 PRO A N 1
ATOM 719 C CA . PRO A 1 99 ? -3.628 -5.324 -3.380 1.00 93.94 99 PRO A CA 1
ATOM 720 C C . PRO A 1 99 ? -4.130 -3.917 -3.052 1.00 93.94 99 PRO A C 1
ATOM 722 O O . PRO A 1 99 ? -3.443 -2.914 -3.261 1.00 93.94 99 PRO A O 1
ATOM 725 N N . ALA A 1 100 ? -5.341 -3.839 -2.505 1.00 95.00 100 ALA A N 1
ATOM 726 C CA . ALA A 1 100 ? -5.883 -2.569 -2.047 1.00 95.00 100 ALA A CA 1
ATOM 727 C C . ALA A 1 100 ? -5.044 -2.034 -0.883 1.00 95.00 100 ALA A C 1
ATOM 729 O O . ALA A 1 100 ? -4.702 -2.780 0.035 1.00 95.00 100 ALA A O 1
ATOM 730 N N . ASN A 1 101 ? -4.742 -0.738 -0.907 1.00 94.31 101 ASN A N 1
ATOM 731 C CA . ASN A 1 101 ? -4.131 -0.054 0.220 1.00 94.31 101 ASN A CA 1
ATOM 732 C C . ASN A 1 101 ? -5.113 -0.073 1.420 1.00 94.31 101 ASN A C 1
ATOM 734 O O . ASN A 1 101 ? -6.193 0.501 1.311 1.00 94.31 101 ASN A O 1
ATOM 738 N N . PRO A 1 102 ? -4.769 -0.670 2.576 1.00 93.50 102 PRO A N 1
ATOM 739 C CA . PRO A 1 102 ? -5.602 -0.708 3.787 1.00 93.50 102 PRO A CA 1
ATOM 740 C C . PRO A 1 102 ? -6.001 0.655 4.379 1.00 93.50 102 PRO A C 1
ATOM 742 O O . PRO A 1 102 ? -6.917 0.711 5.206 1.00 93.50 102 PRO A O 1
ATOM 745 N N . TYR A 1 103 ? -5.312 1.740 4.011 1.00 92.00 103 TYR A N 1
ATOM 746 C CA . TYR A 1 103 ? -5.584 3.094 4.503 1.00 92.00 103 TYR A CA 1
ATOM 747 C C . TYR A 1 103 ? -6.552 3.872 3.604 1.00 92.00 103 TYR A C 1
ATOM 749 O O . TYR A 1 103 ? -7.456 4.517 4.128 1.00 92.00 103 TYR A O 1
ATOM 757 N N . SER A 1 104 ? -6.429 3.764 2.276 1.00 92.94 104 SER A N 1
ATOM 758 C CA . SER A 1 104 ? -7.304 4.465 1.315 1.00 92.94 104 SER A CA 1
ATOM 759 C C . SER A 1 104 ? -8.332 3.569 0.612 1.00 92.94 104 SER A C 1
ATOM 761 O O . SER A 1 104 ? -9.242 4.071 -0.038 1.00 92.94 104 SER A O 1
ATOM 763 N N . ASN A 1 105 ? -8.218 2.246 0.748 1.00 93.56 105 ASN A N 1
ATOM 764 C CA . ASN A 1 105 ? -8.991 1.226 0.027 1.00 93.56 105 ASN A CA 1
ATOM 765 C C . ASN A 1 105 ? -8.868 1.303 -1.511 1.00 93.56 105 ASN A C 1
ATOM 767 O O . ASN A 1 105 ? -9.741 0.838 -2.244 1.00 93.56 105 ASN A O 1
ATOM 771 N N . LEU A 1 106 ? -7.773 1.882 -2.010 1.00 95.06 106 LEU A N 1
ATOM 772 C CA . LEU A 1 106 ? -7.494 2.043 -3.437 1.00 95.06 106 LEU A CA 1
ATOM 773 C C . LEU A 1 106 ? -6.421 1.052 -3.903 1.00 95.06 106 LEU A C 1
ATOM 775 O O . LEU A 1 106 ? -5.446 0.799 -3.197 1.00 95.06 106 LEU A O 1
ATOM 779 N N . ARG A 1 107 ? -6.592 0.502 -5.110 1.00 95.06 107 ARG A N 1
ATOM 780 C CA . ARG A 1 107 ? -5.638 -0.416 -5.779 1.00 95.06 107 ARG A CA 1
ATOM 781 C C . ARG A 1 107 ? -4.763 0.277 -6.823 1.00 95.06 107 ARG A C 1
ATOM 783 O O . ARG A 1 107 ? -3.843 -0.312 -7.377 1.00 95.06 107 ARG A O 1
ATOM 790 N N . THR A 1 108 ? -5.095 1.522 -7.121 1.00 95.62 108 THR 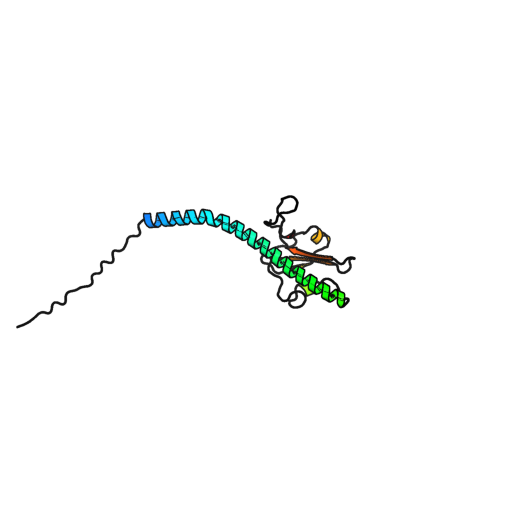A N 1
ATOM 791 C CA . THR A 1 108 ? -4.492 2.335 -8.168 1.00 95.62 108 THR A CA 1
ATOM 792 C C . THR A 1 108 ? -3.065 2.726 -7.802 1.00 95.62 108 THR A C 1
ATOM 794 O O . THR A 1 108 ? -2.757 3.032 -6.646 1.00 95.62 108 THR A O 1
ATOM 797 N N . VAL A 1 109 ? -2.202 2.731 -8.815 1.00 96.56 109 VAL A N 1
ATOM 798 C CA . VAL A 1 109 ? -0.799 3.140 -8.719 1.00 96.56 109 VAL A CA 1
ATOM 799 C C . VAL A 1 109 ? -0.600 4.370 -9.585 1.00 96.56 109 VAL A C 1
ATOM 801 O O . VAL A 1 109 ? -1.154 4.430 -10.683 1.00 96.56 109 VAL A O 1
ATOM 804 N N . GLN A 1 110 ? 0.202 5.316 -9.113 1.00 96.06 110 GLN A N 1
ATOM 805 C CA . GLN A 1 110 ? 0.713 6.414 -9.930 1.00 96.06 110 GLN A CA 1
ATOM 806 C C . GLN A 1 110 ? 2.229 6.365 -10.041 1.00 96.06 110 GLN A C 1
ATOM 808 O O . GLN A 1 110 ? 2.924 5.858 -9.155 1.00 96.06 110 GLN A O 1
ATOM 813 N N . GLU A 1 111 ? 2.719 6.937 -11.132 1.00 95.12 111 GLU A N 1
ATOM 814 C CA . GLU A 1 111 ? 4.136 7.179 -11.331 1.00 95.12 111 GLU A CA 1
ATOM 815 C C . GLU A 1 111 ? 4.519 8.505 -10.668 1.00 95.12 111 GLU A C 1
ATOM 817 O O . GLU A 1 111 ? 3.816 9.504 -10.820 1.00 95.12 111 GLU A O 1
ATOM 822 N N . VAL A 1 112 ? 5.610 8.512 -9.905 1.00 96.50 112 VAL A N 1
ATOM 823 C CA . VAL A 1 112 ? 6.090 9.698 -9.180 1.00 96.50 112 VAL A CA 1
ATOM 824 C C . VAL A 1 112 ? 7.523 10.034 -9.575 1.00 96.50 112 VAL A C 1
ATOM 826 O O . VAL A 1 112 ? 8.245 9.186 -10.089 1.00 96.50 112 VAL A O 1
ATOM 829 N N . SER A 1 113 ? 7.958 11.270 -9.323 1.00 95.25 113 SER A N 1
ATOM 830 C CA . SER A 1 113 ? 9.335 11.693 -9.592 1.00 95.25 113 SER A CA 1
ATOM 831 C C . SER A 1 113 ? 10.343 11.074 -8.611 1.00 95.25 113 SER A C 1
ATOM 833 O O . SER A 1 113 ? 9.994 10.647 -7.507 1.00 95.25 113 SER A O 1
ATOM 835 N N . ALA A 1 114 ? 11.628 11.113 -8.977 1.00 92.94 114 ALA A N 1
ATOM 836 C CA . ALA A 1 114 ? 12.725 10.685 -8.105 1.00 92.94 114 ALA A CA 1
ATOM 837 C C . ALA A 1 114 ? 12.727 11.430 -6.757 1.00 92.94 114 ALA A C 1
ATOM 839 O O . ALA A 1 114 ? 12.902 10.819 -5.702 1.00 92.94 114 ALA A O 1
ATOM 840 N N . SER A 1 115 ? 12.477 12.747 -6.785 1.00 93.25 115 SER A N 1
ATOM 841 C CA . SER A 1 115 ? 12.388 13.578 -5.580 1.00 93.25 115 SER A CA 1
ATOM 842 C C . SER A 1 115 ? 11.242 13.127 -4.674 1.00 93.25 115 SER A C 1
ATOM 844 O O . SER A 1 115 ? 11.469 12.849 -3.496 1.00 93.25 115 SER A O 1
ATOM 846 N N . ALA A 1 116 ? 10.047 12.932 -5.240 1.00 94.31 116 ALA A N 1
ATOM 847 C CA . ALA A 1 116 ? 8.879 12.456 -4.509 1.00 94.31 116 ALA A CA 1
ATOM 848 C C . ALA A 1 116 ? 9.112 11.078 -3.871 1.00 94.31 116 ALA A C 1
ATOM 850 O O . ALA A 1 116 ? 8.748 10.861 -2.714 1.00 94.31 116 ALA A O 1
ATOM 851 N N . ALA A 1 117 ? 9.773 10.162 -4.583 1.00 94.25 117 ALA A N 1
ATOM 852 C CA . ALA A 1 117 ? 10.096 8.838 -4.062 1.00 94.25 117 ALA A CA 1
ATOM 853 C C . ALA A 1 117 ? 11.157 8.862 -2.952 1.00 94.25 117 ALA A C 1
ATOM 855 O O . ALA A 1 117 ? 11.040 8.106 -1.983 1.00 94.25 117 ALA A O 1
ATOM 856 N N . SER A 1 118 ? 12.170 9.727 -3.063 1.00 92.06 118 SER A N 1
ATOM 857 C CA . SER A 1 118 ? 13.219 9.869 -2.043 1.00 92.06 118 SER A CA 1
ATOM 858 C C . SER A 1 118 ? 12.680 10.421 -0.720 1.00 92.06 118 SER A C 1
ATOM 860 O O . SER A 1 118 ? 13.064 9.957 0.351 1.00 92.06 118 SER A O 1
ATOM 862 N N . GLU A 1 119 ? 11.713 11.335 -0.798 1.00 93.75 119 GLU A N 1
ATOM 863 C CA . GLU A 1 119 ? 11.048 11.947 0.355 1.00 93.75 119 GLU A CA 1
ATOM 864 C C . GLU A 1 119 ? 9.817 11.155 0.830 1.00 93.75 119 GLU A C 1
ATOM 866 O O . GLU A 1 119 ? 9.209 11.496 1.844 1.00 93.75 119 GLU A O 1
ATOM 871 N N . ARG A 1 120 ? 9.437 10.090 0.108 1.00 94.19 120 ARG A N 1
ATOM 872 C CA . ARG A 1 120 ? 8.197 9.324 0.322 1.00 94.19 120 ARG A CA 1
ATOM 873 C C . ARG A 1 120 ? 6.952 10.213 0.341 1.00 94.19 120 ARG A C 1
ATOM 875 O O . ARG A 1 120 ? 6.050 10.006 1.147 1.00 94.19 120 ARG A O 1
ATOM 882 N N . GLN A 1 121 ? 6.874 11.189 -0.559 1.00 95.19 121 GLN A N 1
ATOM 883 C CA . GLN A 1 121 ? 5.752 12.125 -0.628 1.00 95.19 121 GLN A CA 1
ATOM 884 C C . GLN A 1 121 ? 4.426 11.414 -0.906 1.00 95.19 121 GLN A C 1
ATOM 886 O O . GLN A 1 121 ? 4.371 10.458 -1.685 1.00 95.19 121 GLN A O 1
ATOM 891 N N . VAL A 1 122 ? 3.363 11.924 -0.286 1.00 95.12 122 VAL A N 1
ATOM 892 C CA . VAL A 1 122 ? 1.980 11.527 -0.559 1.00 95.12 122 VAL A CA 1
ATOM 893 C C . VAL A 1 122 ? 1.394 12.497 -1.577 1.00 95.12 122 VAL A C 1
ATOM 895 O O . VAL A 1 122 ? 1.415 13.706 -1.361 1.00 95.12 122 VAL A O 1
ATOM 898 N N . ILE A 1 123 ? 0.905 11.967 -2.694 1.00 95.19 123 ILE A N 1
ATOM 899 C CA . ILE A 1 123 ? 0.454 12.733 -3.864 1.00 95.19 123 ILE A CA 1
ATOM 900 C C . ILE A 1 123 ? -0.928 12.206 -4.234 1.00 95.19 123 ILE A C 1
ATOM 902 O O . ILE A 1 123 ? -1.094 11.002 -4.319 1.00 95.19 123 ILE A O 1
ATOM 906 N N . ASP A 1 124 ? -1.941 13.047 -4.420 1.00 94.44 124 ASP A N 1
ATOM 907 C CA . ASP A 1 124 ? -3.292 12.618 -4.833 1.00 94.44 124 ASP A CA 1
ATOM 908 C C . ASP A 1 124 ? -3.858 11.358 -4.110 1.00 94.44 124 ASP A C 1
ATOM 910 O O . ASP A 1 124 ? -4.335 10.416 -4.757 1.00 94.44 124 ASP A O 1
ATOM 914 N N . PRO A 1 125 ? -3.845 11.307 -2.758 1.00 92.56 125 PRO A N 1
ATOM 915 C CA . PRO A 1 125 ? -4.191 10.106 -1.978 1.00 92.56 125 PRO A CA 1
ATOM 916 C C . PRO A 1 125 ? -5.651 9.649 -2.100 1.00 92.56 125 PRO A C 1
ATOM 918 O O . PRO A 1 125 ? -5.986 8.531 -1.713 1.00 92.56 125 PRO A O 1
ATOM 921 N N . LEU A 1 126 ? -6.528 10.500 -2.638 1.00 93.00 126 LEU A N 1
ATOM 922 C CA . LEU A 1 126 ? -7.929 10.163 -2.902 1.00 93.00 126 LEU A CA 1
ATOM 923 C C . LEU A 1 126 ? -8.119 9.385 -4.211 1.00 93.00 126 LEU A C 1
ATOM 925 O O . LEU A 1 126 ? -9.166 8.772 -4.406 1.00 93.00 126 LEU A O 1
ATOM 929 N N . THR A 1 127 ? -7.121 9.408 -5.095 1.00 94.81 127 THR A N 1
ATOM 930 C CA . THR A 1 127 ? -7.173 8.772 -6.418 1.00 94.81 127 THR A CA 1
ATOM 931 C C . THR A 1 127 ? -6.223 7.587 -6.503 1.00 94.81 127 THR A C 1
ATOM 933 O O . THR A 1 127 ? -6.550 6.589 -7.147 1.00 94.81 127 THR A O 1
ATOM 936 N N . TYR A 1 128 ? -5.072 7.664 -5.829 1.00 96.00 128 TYR A N 1
ATOM 937 C CA . TYR A 1 128 ? -4.023 6.648 -5.879 1.00 96.00 128 TYR A CA 1
ATOM 938 C C . TYR A 1 128 ? -3.741 6.042 -4.508 1.00 96.00 128 TYR A C 1
ATOM 940 O O . TYR A 1 128 ? -3.493 6.751 -3.535 1.00 96.00 128 TYR A O 1
ATOM 948 N N . GLY A 1 129 ? -3.747 4.709 -4.432 1.00 95.81 129 GLY A N 1
ATOM 949 C CA . GLY A 1 129 ? -3.381 3.973 -3.219 1.00 95.81 129 GLY A CA 1
ATOM 950 C C . GLY A 1 129 ? -1.874 3.784 -3.063 1.00 95.81 129 GLY A C 1
ATOM 951 O O . GLY A 1 129 ? -1.378 3.697 -1.939 1.00 95.81 129 GLY A O 1
ATOM 952 N N . TRP A 1 130 ? -1.142 3.754 -4.173 1.00 97.00 130 TRP A N 1
ATOM 953 C CA . TRP A 1 130 ? 0.279 3.427 -4.201 1.00 97.00 130 TRP A CA 1
ATOM 954 C C . TRP A 1 130 ? 1.061 4.368 -5.107 1.00 97.00 130 TRP A C 1
ATOM 956 O O . TRP A 1 130 ? 0.568 4.801 -6.149 1.00 97.00 130 TRP A O 1
ATOM 966 N N . ASN A 1 131 ? 2.314 4.606 -4.735 1.00 97.12 131 ASN A N 1
ATOM 967 C CA . ASN A 1 131 ? 3.254 5.392 -5.516 1.00 97.12 131 ASN A CA 1
ATOM 968 C C . ASN A 1 131 ? 4.380 4.491 -6.000 1.00 97.12 131 ASN A C 1
ATOM 970 O O . ASN A 1 131 ? 4.913 3.666 -5.247 1.00 97.12 131 ASN A O 1
ATOM 974 N N . TYR A 1 132 ? 4.741 4.671 -7.262 1.00 97.44 132 TYR A N 1
ATOM 975 C CA . TYR A 1 132 ? 5.796 3.923 -7.910 1.00 97.44 132 TYR A CA 1
ATOM 976 C C . TYR A 1 132 ? 6.738 4.875 -8.635 1.00 97.44 132 TYR A C 1
ATOM 978 O O . TYR A 1 132 ? 6.318 5.690 -9.446 1.00 97.44 132 TYR A O 1
ATOM 986 N N . TYR A 1 133 ? 8.021 4.772 -8.335 1.00 96.88 133 TYR A N 1
ATOM 987 C CA . TYR A 1 133 ? 9.081 5.407 -9.099 1.00 96.88 133 TYR A CA 1
ATOM 988 C C . TYR A 1 133 ? 9.870 4.328 -9.814 1.00 96.88 133 TYR A C 1
ATOM 990 O O . TYR A 1 133 ? 10.181 3.297 -9.213 1.00 96.88 133 TYR A O 1
ATOM 998 N N . VAL A 1 134 ? 10.211 4.587 -11.070 1.00 96.50 134 VAL A N 1
ATOM 999 C CA . VAL A 1 134 ? 11.090 3.742 -11.864 1.00 96.50 134 VAL A CA 1
ATOM 1000 C C . VAL A 1 134 ? 11.991 4.615 -12.721 1.00 96.50 134 VAL A C 1
ATOM 1002 O O . VAL A 1 134 ? 11.535 5.534 -13.391 1.00 96.50 134 VAL A O 1
ATOM 1005 N N . ASP A 1 135 ? 13.277 4.300 -12.702 1.00 95.38 135 ASP A N 1
ATOM 1006 C CA . ASP A 1 135 ? 14.270 4.836 -13.615 1.00 95.38 135 ASP A CA 1
ATOM 1007 C C . ASP A 1 135 ? 15.202 3.697 -14.033 1.00 95.38 135 ASP A C 1
ATOM 1009 O O . ASP A 1 135 ? 16.049 3.228 -13.271 1.00 95.38 135 ASP A O 1
ATOM 1013 N N . ASN A 1 136 ? 14.987 3.212 -15.256 1.00 93.75 136 ASN A N 1
ATOM 1014 C CA . ASN A 1 136 ? 15.830 2.193 -15.878 1.00 93.75 136 ASN A CA 1
ATOM 1015 C C . ASN A 1 136 ? 17.057 2.788 -16.579 1.00 93.75 136 ASN A C 1
ATOM 1017 O O . ASN A 1 136 ? 17.929 2.035 -17.006 1.00 93.75 136 ASN A O 1
ATOM 1021 N N . SER A 1 137 ? 17.113 4.115 -16.714 1.00 91.56 137 SER A N 1
ATOM 1022 C CA . SER A 1 137 ? 18.196 4.829 -17.388 1.00 91.56 137 SER A CA 1
ATOM 1023 C C . SER A 1 137 ? 19.306 5.279 -16.437 1.00 91.56 137 SER A C 1
ATOM 1025 O O . SER A 1 137 ? 20.421 5.539 -16.891 1.00 91.56 137 SER A O 1
ATOM 1027 N N . SER A 1 138 ? 19.032 5.345 -15.129 1.00 90.62 138 SER A N 1
ATOM 1028 C CA . SER A 1 138 ? 20.046 5.611 -14.109 1.00 90.62 138 SER A CA 1
ATOM 1029 C C . SER A 1 138 ? 21.032 4.448 -13.963 1.00 90.62 138 SER A C 1
ATOM 1031 O O . SER A 1 138 ? 20.676 3.290 -14.171 1.00 90.62 138 SER A O 1
ATOM 1033 N N . ASP A 1 139 ? 22.263 4.746 -13.538 1.00 88.94 139 ASP A N 1
ATOM 1034 C CA . ASP A 1 139 ? 23.266 3.739 -13.170 1.00 88.94 139 ASP A CA 1
ATOM 1035 C C . ASP A 1 139 ? 23.644 3.887 -11.679 1.00 88.94 139 ASP A C 1
ATOM 1037 O O . ASP A 1 139 ? 24.283 4.876 -11.309 1.00 88.94 139 ASP A O 1
ATOM 1041 N N . PRO A 1 140 ? 23.228 2.961 -10.789 1.00 90.62 140 PRO A N 1
ATOM 1042 C CA . PRO A 1 140 ? 22.409 1.781 -11.067 1.00 90.62 140 PRO A CA 1
ATOM 1043 C C . PRO A 1 140 ? 20.928 2.125 -11.345 1.00 90.62 140 PRO A C 1
ATOM 1045 O O . PRO A 1 140 ? 20.416 3.119 -10.815 1.00 90.62 140 PRO A O 1
ATOM 1048 N N . PRO A 1 141 ? 20.200 1.272 -12.094 1.00 93.25 141 PRO A N 1
ATOM 1049 C CA . PRO A 1 141 ? 18.753 1.390 -12.250 1.00 93.25 141 PRO A CA 1
ATOM 1050 C C . PRO A 1 141 ? 18.049 1.350 -10.894 1.00 93.25 141 PRO A C 1
ATOM 1052 O O . PRO A 1 141 ? 18.417 0.554 -10.018 1.00 93.25 141 PRO A O 1
ATOM 1055 N N . ALA A 1 142 ? 17.018 2.172 -10.725 1.00 92.75 142 ALA A N 1
ATOM 1056 C CA . ALA A 1 142 ? 16.324 2.334 -9.456 1.00 92.75 142 ALA A CA 1
ATOM 1057 C C . ALA A 1 142 ? 14.807 2.224 -9.617 1.00 92.75 142 ALA A C 1
ATOM 1059 O O . ALA A 1 142 ? 14.218 2.768 -10.544 1.00 92.75 142 ALA A O 1
ATOM 1060 N N . ALA A 1 143 ? 14.156 1.563 -8.662 1.00 95.19 143 ALA A N 1
ATOM 1061 C CA . ALA A 1 143 ? 12.708 1.600 -8.534 1.00 95.19 143 ALA A CA 1
ATOM 1062 C C . ALA A 1 143 ? 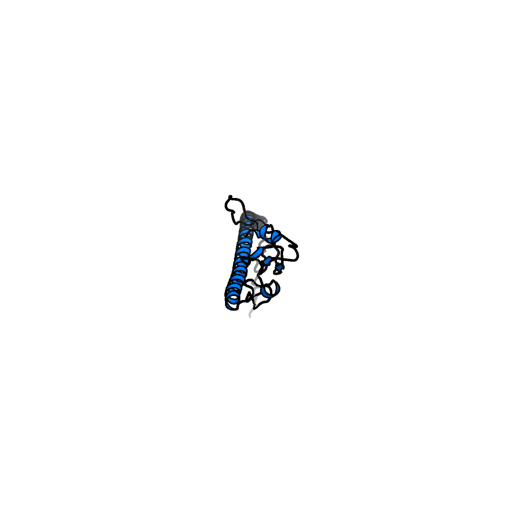12.296 1.602 -7.063 1.00 95.19 143 ALA A C 1
ATOM 1064 O O . ALA A 1 143 ? 12.923 0.950 -6.223 1.00 95.19 143 ALA A O 1
ATOM 1065 N N . VAL A 1 144 ? 11.231 2.333 -6.747 1.00 95.69 144 VAL A N 1
ATOM 1066 C CA . VAL A 1 144 ? 10.706 2.467 -5.387 1.00 95.69 144 VAL A CA 1
ATOM 1067 C C . VAL A 1 144 ? 9.193 2.336 -5.430 1.00 95.69 144 VAL A C 1
ATOM 1069 O O . VAL A 1 144 ? 8.514 3.132 -6.063 1.00 95.69 144 VAL A O 1
ATOM 1072 N N . PHE A 1 145 ? 8.664 1.347 -4.713 1.00 96.56 145 PHE A N 1
ATOM 1073 C CA . PHE A 1 145 ? 7.228 1.159 -4.519 1.00 96.56 145 PHE A CA 1
ATOM 1074 C C . PHE A 1 145 ? 6.866 1.396 -3.053 1.00 96.56 145 PHE A C 1
ATOM 1076 O O . PHE A 1 145 ? 7.477 0.793 -2.155 1.00 96.56 145 PHE A O 1
ATOM 1083 N N . TYR A 1 146 ? 5.900 2.280 -2.804 1.00 96.56 146 TYR A N 1
ATOM 1084 C CA . TYR A 1 146 ? 5.517 2.684 -1.455 1.00 96.56 146 TYR A CA 1
ATOM 1085 C C . TYR A 1 146 ? 4.035 3.063 -1.330 1.00 96.56 146 TYR A C 1
ATOM 1087 O O . TYR A 1 146 ? 3.360 3.384 -2.306 1.00 96.56 146 TYR A O 1
ATOM 1095 N N . CYS A 1 147 ? 3.522 2.983 -0.101 1.00 96.31 147 CYS A N 1
ATOM 1096 C CA . CYS A 1 147 ? 2.136 3.311 0.229 1.00 96.31 147 CYS A CA 1
ATOM 1097 C C . CYS A 1 147 ? 1.891 4.820 0.113 1.00 96.31 147 CYS A C 1
ATOM 1099 O O . CYS A 1 147 ? 2.682 5.616 0.613 1.00 96.31 147 CYS A O 1
ATOM 1101 N N . ASN A 1 148 ? 0.783 5.226 -0.502 1.00 96.56 148 ASN A N 1
ATOM 1102 C CA . ASN A 1 148 ? 0.451 6.637 -0.683 1.00 96.56 148 ASN A CA 1
ATOM 1103 C C . ASN A 1 148 ? -0.391 7.179 0.483 1.00 96.56 148 ASN A C 1
ATOM 1105 O O . ASN A 1 148 ? -1.548 7.556 0.309 1.00 96.56 148 ASN A O 1
ATOM 1109 N N . SER A 1 149 ? 0.146 7.130 1.703 1.00 94.38 149 SER A N 1
ATOM 1110 C CA . SER A 1 149 ? -0.586 7.587 2.889 1.00 94.38 149 SER A CA 1
ATOM 1111 C C . SER A 1 149 ? 0.357 7.991 4.033 1.00 94.38 149 SER A C 1
ATOM 1113 O O . SER A 1 149 ? 1.445 7.429 4.188 1.00 94.38 149 SER A O 1
ATOM 1115 N N . THR A 1 150 ? -0.035 9.016 4.799 1.00 92.69 150 THR A N 1
ATOM 1116 C CA . THR A 1 150 ? 0.744 9.598 5.913 1.00 92.69 150 THR A CA 1
ATOM 1117 C C . THR A 1 150 ? 0.354 9.044 7.280 1.00 92.69 150 THR A C 1
ATOM 1119 O O . THR A 1 150 ? 0.867 9.486 8.305 1.00 92.69 150 THR A O 1
ATOM 1122 N N . GLU A 1 151 ? -0.589 8.113 7.325 1.00 91.19 151 GLU A N 1
ATOM 1123 C CA . GLU A 1 151 ? -1.120 7.548 8.552 1.00 91.19 151 GLU A CA 1
ATOM 1124 C C . GLU A 1 151 ? -0.005 6.876 9.353 1.00 91.19 151 GLU A C 1
ATOM 1126 O O . GLU A 1 151 ? 0.815 6.117 8.827 1.00 91.19 151 GLU A O 1
ATOM 1131 N N . VAL A 1 152 ? 0.027 7.187 10.648 1.00 88.75 152 VAL A N 1
ATOM 1132 C CA . VAL A 1 152 ? 1.009 6.634 11.576 1.00 88.75 152 VAL A CA 1
ATOM 1133 C C . VAL A 1 152 ? 0.758 5.137 11.725 1.00 88.75 152 VAL A C 1
ATOM 1135 O O . VAL A 1 152 ? -0.377 4.688 11.900 1.00 88.75 152 VAL A O 1
ATOM 1138 N N . THR A 1 153 ? 1.830 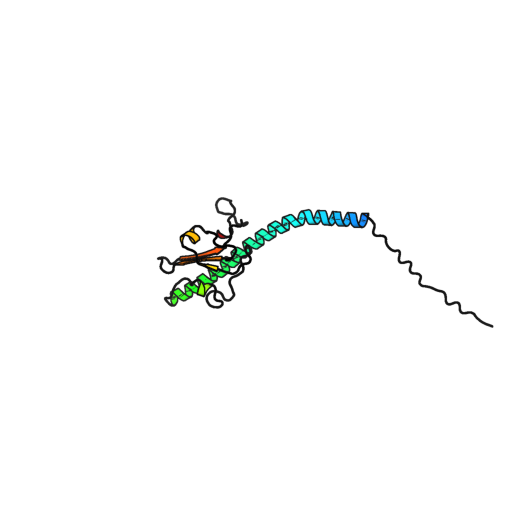4.361 11.642 1.00 89.00 153 THR A N 1
ATOM 1139 C CA . THR A 1 153 ? 1.804 2.907 11.808 1.00 89.00 153 THR A CA 1
ATOM 1140 C C . THR A 1 153 ? 2.306 2.539 13.198 1.00 89.00 153 THR A C 1
ATOM 1142 O O . THR A 1 153 ? 2.873 3.362 13.908 1.00 89.00 153 THR A O 1
ATOM 1145 N N . GLU A 1 154 ? 2.149 1.281 13.596 1.00 84.62 154 GLU A N 1
ATOM 1146 C CA . GLU A 1 154 ? 2.718 0.790 14.860 1.00 84.62 154 GLU A CA 1
ATOM 1147 C C . GLU A 1 154 ? 4.200 0.383 14.746 1.00 84.62 154 GLU A C 1
ATOM 1149 O O . GLU A 1 154 ? 4.807 -0.083 15.710 1.00 84.62 154 GLU A O 1
ATOM 1154 N N . VAL A 1 155 ? 4.801 0.545 13.564 1.00 86.25 155 VAL A N 1
ATOM 1155 C CA . VAL A 1 155 ? 6.179 0.136 13.288 1.00 86.25 155 VAL A CA 1
ATOM 1156 C C . VAL A 1 155 ? 7.123 1.216 13.789 1.00 86.25 155 VAL A C 1
ATOM 1158 O O . VAL A 1 155 ? 7.064 2.358 13.335 1.00 86.25 155 VAL A O 1
ATOM 1161 N N . ARG A 1 156 ? 8.021 0.853 14.707 1.00 86.62 156 ARG A N 1
ATOM 1162 C CA . ARG A 1 156 ? 9.012 1.791 15.238 1.00 86.62 156 ARG A CA 1
ATOM 1163 C C . ARG A 1 156 ? 10.152 2.044 14.253 1.00 86.62 156 ARG A C 1
ATOM 1165 O O . ARG A 1 156 ? 10.606 1.134 13.558 1.00 86.62 156 ARG A O 1
ATOM 1172 N N . ASP A 1 157 ? 10.618 3.284 14.211 1.00 84.75 157 ASP A N 1
ATOM 1173 C CA . ASP A 1 157 ? 11.868 3.671 13.569 1.00 84.75 157 ASP A CA 1
ATOM 1174 C C . ASP A 1 157 ? 13.083 3.397 14.481 1.00 84.75 157 ASP A C 1
ATOM 1176 O O . ASP A 1 157 ? 12.948 3.001 15.642 1.00 84.75 157 ASP A O 1
ATOM 1180 N N . GLY A 1 158 ? 14.294 3.601 13.950 1.00 78.19 158 GLY A N 1
ATOM 1181 C CA . GLY A 1 158 ? 15.547 3.406 14.693 1.00 78.19 158 GLY A CA 1
ATOM 1182 C C . GLY A 1 158 ? 15.795 4.422 15.819 1.00 78.19 158 GLY A C 1
ATOM 1183 O O . GLY A 1 158 ? 16.684 4.209 16.637 1.00 78.19 158 GLY A O 1
ATOM 1184 N N . SER A 1 159 ? 15.014 5.502 15.880 1.00 84.19 159 SER A N 1
ATOM 1185 C CA . SER A 1 159 ? 15.050 6.544 16.915 1.00 84.19 159 SER A CA 1
ATOM 1186 C C . SER A 1 159 ? 13.954 6.395 17.982 1.00 84.19 159 SER A C 1
ATOM 1188 O O . SER A 1 159 ? 13.903 7.188 18.920 1.00 84.19 159 SER A O 1
ATOM 1190 N N . GLY A 1 160 ? 13.094 5.375 17.876 1.00 81.62 160 GLY A N 1
ATOM 1191 C CA . GLY A 1 160 ? 11.984 5.119 18.797 1.00 81.62 160 GLY A CA 1
ATOM 1192 C C . GLY A 1 160 ? 10.666 5.825 18.451 1.00 81.62 160 GLY A C 1
ATOM 1193 O O . GLY A 1 160 ? 9.692 5.647 19.184 1.00 81.62 160 GLY A O 1
ATOM 1194 N N . GLY A 1 161 ? 10.612 6.581 17.351 1.00 87.50 161 GLY A N 1
ATOM 1195 C CA . GLY A 1 161 ? 9.389 7.143 16.775 1.00 87.50 161 GLY A CA 1
ATOM 1196 C C . GLY A 1 161 ? 8.585 6.102 15.990 1.00 87.50 161 GLY A C 1
ATOM 1197 O O . GLY A 1 161 ? 9.033 4.974 15.787 1.00 87.50 161 GLY A O 1
ATOM 1198 N N . LEU A 1 162 ? 7.366 6.456 15.579 1.00 87.19 162 LEU A N 1
ATOM 1199 C CA . LEU A 1 162 ? 6.516 5.602 14.745 1.00 87.19 162 LEU A CA 1
ATOM 1200 C C . LEU A 1 162 ? 6.635 6.016 13.278 1.00 87.19 162 LEU A C 1
ATOM 1202 O O . LEU A 1 162 ? 6.478 7.190 12.949 1.00 87.19 162 LEU A O 1
ATOM 1206 N N . ARG A 1 163 ? 6.869 5.042 12.396 1.00 90.38 163 ARG A N 1
ATOM 1207 C CA . ARG A 1 163 ? 6.912 5.262 10.946 1.00 90.38 163 ARG A CA 1
ATOM 1208 C C . ARG A 1 163 ? 5.507 5.504 10.418 1.00 90.38 163 ARG A C 1
ATOM 1210 O O . ARG A 1 163 ? 4.547 4.874 10.867 1.00 90.38 163 ARG A O 1
ATOM 1217 N N . THR A 1 164 ? 5.385 6.360 9.420 1.00 92.62 164 THR A N 1
ATOM 1218 C CA . THR A 1 164 ? 4.146 6.519 8.651 1.00 92.62 164 THR A CA 1
ATOM 1219 C C . THR A 1 164 ? 4.051 5.463 7.542 1.00 92.62 164 THR A C 1
ATOM 1221 O O . THR A 1 164 ? 5.047 4.830 7.187 1.00 92.62 164 THR A O 1
ATOM 1224 N N . ALA A 1 165 ? 2.857 5.224 6.994 1.00 92.44 165 ALA A N 1
ATOM 1225 C CA . ALA A 1 165 ? 2.623 4.132 6.041 1.00 92.44 165 ALA A CA 1
ATOM 1226 C C . ALA A 1 165 ? 3.479 4.234 4.761 1.00 92.44 165 ALA A C 1
ATOM 1228 O O . ALA A 1 165 ? 4.027 3.236 4.291 1.00 92.44 165 ALA A O 1
ATOM 1229 N N . ASN A 1 166 ? 3.665 5.441 4.225 1.00 92.94 166 ASN A N 1
ATOM 1230 C CA . ASN A 1 166 ? 4.583 5.757 3.119 1.00 92.94 166 ASN A CA 1
ATOM 1231 C C . ASN A 1 166 ? 6.068 5.467 3.410 1.00 92.94 166 ASN A C 1
ATOM 1233 O O . ASN A 1 166 ? 6.863 5.274 2.482 1.00 92.94 166 ASN A O 1
ATOM 1237 N N . GLN A 1 167 ? 6.448 5.414 4.685 1.00 91.75 167 GLN A N 1
ATOM 1238 C CA . GLN A 1 167 ? 7.811 5.141 5.127 1.00 91.75 167 GLN A CA 1
ATOM 1239 C C . GLN A 1 167 ? 8.082 3.649 5.347 1.00 91.75 167 GLN A C 1
ATOM 1241 O O . GLN A 1 167 ? 9.198 3.325 5.745 1.00 91.75 167 GLN A O 1
ATOM 1246 N N . LEU A 1 168 ? 7.122 2.749 5.109 1.00 87.81 168 LEU A N 1
ATOM 1247 C CA . LEU A 1 168 ? 7.309 1.292 5.195 1.00 87.81 168 LEU A CA 1
ATOM 1248 C C . LEU A 1 168 ? 8.059 0.675 3.983 1.00 87.81 168 LEU A C 1
ATOM 1250 O O . LEU A 1 168 ? 8.165 1.279 2.880 1.00 87.81 168 LEU A O 1
#

Sequence (168 aa):
MMSRASWMAWCRSRGGARAFTLLEVMIVVVIIGILAAVVVPQMASASGHAKSAAVQAGLAAVRSGIAAHRTRMIISGGDPFPSIKHLVTPGEVMHEEIPANPYSNLRTVQEVSASAASERQVIDPLTYGWNYYVDNSSDPPAAVFYCNSTEVTEVRDGSGGLRTANQL

Foldseek 3Di:
DDDDPDPDDDDPPPPPPPPDDPVNVVVVVVVVVVVCVPVVVVVVVVLLQVLLVVLVVLQCLLVVLQCVQLVVCVVVVHQNGDDLVQSQDQPRSHVDGRQQRSVQRDSAEDEDDPVCQVVLAQDPVNHHQKYKYWDSPDVVTDIHIFGNWQQWHPDADPVRGTHGRSRD